Protein AF-A0A3B9Q2K5-F1 (afdb_monomer_lite)

Radius of gyration: 17.8 Å; chains: 1; bounding box: 33×42×50 Å

Sequence (141 aa):
MEIEEYHAECKKYLSEIPIDSESTILDHAVYLELILNGPFVIWDEDGEYKVIQVKARVDTYRNLKIIINPKEHPPPHFHVQAENIDASFAIEDCSLLAGNVSAANLRKIRYWYTSSKPKLIEVWNSTRPTNCVVGEFRDKK

Foldseek 3Di:
DPVVVLLQVLVVPPVPDDPDPPDDPSNVVSVVCCDVQAQWDWDDDPNDTDIDRDWDFLDDDPQWTKTDRQPDADDAWIFTDGPQWTWIAGLQQRHTDDTDDDPVVSVVSNVVSVVCSVSSQVSNQSHHRPNHPNHRDDHPD

Secondary structure (DSSP, 8-state):
--HHHHHHHTTS-TTT---STT--HHHHHHHHHHHHHSSEEEEEETTEEEEEEPPEEEEEETTEEEEE-TTPPSSPEEEEEETTEEEEEETTT--EEEE---HHHHHHHHHHHHHHHHHHHHHHHHH--TT-TT-------

pLDDT: mean 73.88, std 17.69, range [36.0, 96.25]

Structure (mmCIF, N/CA/C/O backbone):
data_AF-A0A3B9Q2K5-F1
#
_entry.id   AF-A0A3B9Q2K5-F1
#
loop_
_atom_site.group_PDB
_atom_site.id
_atom_site.type_symbol
_atom_site.label_atom_id
_atom_site.label_alt_id
_atom_site.label_comp_id
_atom_site.label_asym_id
_atom_site.label_entity_id
_atom_site.label_seq_id
_atom_site.pdbx_PDB_ins_code
_atom_site.Cartn_x
_atom_site.Cartn_y
_atom_site.Cartn_z
_atom_site.occupancy
_atom_site.B_iso_or_equiv
_atom_site.auth_seq_id
_atom_site.auth_comp_id
_atom_site.auth_asym_id
_atom_site.auth_atom_id
_atom_site.pdbx_PDB_model_num
ATOM 1 N N . MET A 1 1 ? 11.522 18.226 -25.794 1.00 49.84 1 MET A N 1
ATOM 2 C CA . MET A 1 1 ? 10.601 17.453 -24.950 1.00 49.84 1 MET A CA 1
ATOM 3 C C . MET A 1 1 ? 11.119 17.590 -23.537 1.00 49.84 1 MET A C 1
ATOM 5 O O . MET A 1 1 ? 12.285 17.278 -23.309 1.00 49.84 1 MET A O 1
ATOM 9 N N . GLU A 1 2 ? 10.327 18.191 -22.660 1.00 38.09 2 GLU A N 1
ATOM 10 C CA . GLU A 1 2 ? 10.675 18.345 -21.242 1.00 38.09 2 GLU A CA 1
ATOM 11 C C . GLU A 1 2 ? 10.726 16.953 -20.582 1.00 38.09 2 GLU A C 1
ATOM 13 O O . GLU A 1 2 ? 9.994 16.047 -20.983 1.00 38.09 2 GLU A O 1
ATOM 18 N N . ILE A 1 3 ? 11.584 16.754 -19.575 1.00 36.50 3 ILE A N 1
ATOM 19 C CA . ILE A 1 3 ? 11.732 15.462 -18.863 1.00 36.50 3 ILE A CA 1
ATOM 20 C C . ILE A 1 3 ? 10.381 14.968 -18.315 1.00 36.50 3 ILE A C 1
ATOM 22 O O . ILE A 1 3 ? 10.112 13.769 -18.267 1.00 36.50 3 ILE A O 1
ATOM 26 N N . GLU A 1 4 ? 9.507 15.903 -17.950 1.00 36.00 4 GLU A N 1
ATOM 27 C CA . GLU A 1 4 ? 8.162 15.633 -17.450 1.00 36.00 4 GLU A CA 1
ATOM 28 C C . GLU A 1 4 ? 7.221 15.076 -18.534 1.00 36.00 4 GLU A C 1
ATOM 30 O O . GLU A 1 4 ? 6.449 14.158 -18.250 1.00 36.00 4 GLU A O 1
ATOM 35 N N . GLU A 1 5 ? 7.327 15.548 -19.782 1.00 37.78 5 GLU A N 1
ATOM 36 C CA . GLU A 1 5 ? 6.580 15.007 -20.932 1.00 37.78 5 GLU A CA 1
ATOM 37 C C . GLU A 1 5 ? 7.076 13.603 -21.297 1.00 37.78 5 GLU A C 1
ATOM 39 O O . GLU A 1 5 ? 6.275 12.684 -21.474 1.00 37.78 5 GLU A O 1
ATOM 44 N N . TYR A 1 6 ? 8.397 13.411 -21.299 1.00 43.31 6 TYR A N 1
ATOM 45 C CA . TYR A 1 6 ? 9.040 12.121 -21.554 1.00 43.31 6 TYR A CA 1
ATOM 46 C C . TYR A 1 6 ? 8.612 11.055 -20.527 1.00 43.31 6 TYR A C 1
ATOM 48 O O . TYR A 1 6 ? 8.193 9.950 -20.872 1.00 43.31 6 TYR A O 1
ATOM 56 N N . HIS A 1 7 ? 8.605 11.412 -19.241 1.00 38.44 7 HIS A N 1
ATOM 57 C C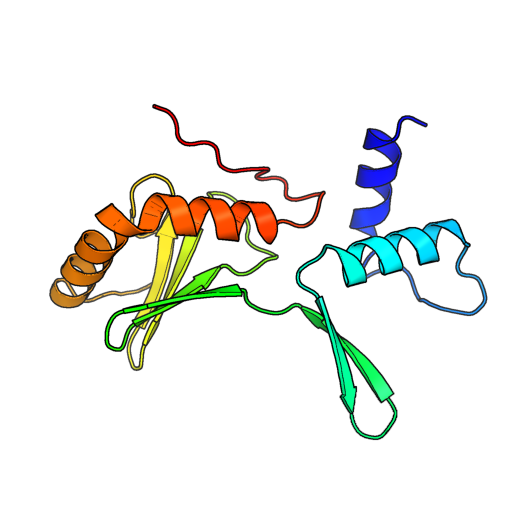A . HIS A 1 7 ? 8.162 10.524 -18.166 1.00 38.44 7 HIS A CA 1
ATOM 58 C C . HIS A 1 7 ? 6.662 10.217 -18.178 1.00 38.44 7 HIS A C 1
ATOM 60 O O . HIS A 1 7 ? 6.266 9.220 -17.567 1.00 38.44 7 HIS A O 1
ATOM 66 N N . ALA A 1 8 ? 5.824 11.056 -18.791 1.00 40.41 8 ALA A N 1
ATOM 67 C CA . ALA A 1 8 ? 4.394 10.800 -18.943 1.00 40.41 8 ALA A CA 1
ATOM 68 C C . ALA A 1 8 ? 4.124 9.829 -20.102 1.00 40.41 8 ALA A C 1
ATOM 70 O O . ALA A 1 8 ? 3.300 8.921 -19.966 1.00 40.41 8 ALA A O 1
ATOM 71 N N . GLU A 1 9 ? 4.869 9.973 -21.197 1.00 40.72 9 GLU A N 1
ATOM 72 C CA . GLU A 1 9 ? 4.753 9.134 -22.386 1.00 40.72 9 GLU A CA 1
ATOM 73 C C . GLU A 1 9 ? 5.149 7.682 -22.081 1.00 40.72 9 GLU A C 1
ATOM 75 O O . GLU A 1 9 ? 4.351 6.773 -22.300 1.00 40.72 9 GLU A O 1
ATOM 80 N N . CYS A 1 10 ? 6.283 7.462 -21.411 1.00 38.66 10 CYS A N 1
ATOM 81 C CA . CYS A 1 10 ? 6.834 6.133 -21.122 1.00 38.66 10 CYS A CA 1
ATOM 82 C C . CYS A 1 10 ? 5.967 5.209 -20.239 1.00 38.66 10 CYS A C 1
ATOM 84 O O . CYS A 1 10 ? 6.179 3.998 -20.244 1.00 38.66 10 CYS A O 1
ATOM 86 N N . LYS A 1 11 ? 4.977 5.712 -19.479 1.00 42.44 11 LYS A N 1
ATOM 87 C CA . LYS A 1 11 ? 4.139 4.834 -18.626 1.00 42.44 11 LYS A CA 1
ATOM 88 C C . LYS A 1 11 ? 2.822 4.367 -19.208 1.00 42.44 11 LYS A C 1
ATOM 90 O O . LYS A 1 11 ? 2.192 3.491 -18.613 1.00 42.44 11 LYS A O 1
ATOM 95 N N . LYS A 1 12 ? 2.409 4.869 -20.367 1.00 41.16 12 LYS A N 1
ATOM 96 C CA . LYS A 1 12 ? 1.283 4.255 -21.085 1.00 41.16 12 LYS A CA 1
ATOM 97 C C . LYS A 1 12 ? 1.612 2.815 -21.534 1.00 41.16 12 LYS A C 1
ATOM 99 O O . LYS A 1 12 ? 0.718 2.031 -21.814 1.00 41.16 12 LYS A O 1
ATOM 104 N N . TYR A 1 13 ? 2.893 2.460 -21.524 1.00 45.09 13 TYR A N 1
ATOM 105 C CA . TYR A 1 13 ? 3.473 1.461 -22.402 1.00 45.09 13 TYR A CA 1
ATOM 106 C C . TYR A 1 13 ? 3.850 0.108 -21.778 1.00 45.09 13 TYR A C 1
ATOM 108 O O . TYR A 1 13 ? 4.123 -0.831 -22.511 1.00 45.09 13 TYR A O 1
ATOM 116 N N . LEU A 1 14 ? 3.848 -0.074 -20.454 1.00 45.91 14 LEU A N 1
ATOM 117 C CA . LEU A 1 14 ? 4.351 -1.329 -19.852 1.00 45.91 14 LEU A CA 1
ATOM 118 C C . LEU A 1 14 ? 3.530 -2.590 -20.174 1.00 45.91 14 LEU A C 1
ATOM 120 O O . LEU A 1 14 ? 4.050 -3.691 -20.031 1.00 45.91 14 LEU A O 1
ATOM 124 N N . SER A 1 15 ? 2.267 -2.454 -20.586 1.00 43.38 15 SER A N 1
ATOM 125 C CA . SER A 1 15 ? 1.461 -3.576 -21.094 1.00 43.38 15 SER A CA 1
ATOM 126 C C . SER A 1 15 ? 1.433 -3.671 -22.623 1.00 43.38 15 SER A C 1
ATOM 128 O O . SER A 1 15 ? 0.773 -4.565 -23.142 1.00 43.38 15 SER A O 1
ATOM 130 N N . GLU A 1 16 ? 2.091 -2.748 -23.334 1.00 43.06 16 GLU A N 1
ATOM 131 C CA . GLU A 1 16 ? 1.945 -2.557 -24.786 1.00 43.06 16 GLU A CA 1
ATOM 132 C C . GLU A 1 16 ? 3.268 -2.382 -25.551 1.00 43.06 16 GLU A C 1
ATOM 134 O O . GLU A 1 16 ? 3.237 -2.456 -26.773 1.00 43.06 16 GLU A O 1
ATOM 139 N N . ILE A 1 17 ? 4.418 -2.186 -24.892 1.00 47.78 17 ILE A N 1
ATOM 140 C CA . ILE A 1 17 ? 5.736 -2.258 -25.539 1.00 47.78 17 ILE A CA 1
ATOM 141 C C . ILE A 1 17 ? 6.193 -3.715 -25.496 1.00 47.78 17 ILE A C 1
ATOM 143 O O . ILE A 1 17 ? 6.497 -4.229 -24.412 1.00 47.78 17 ILE A O 1
ATOM 147 N N . PRO A 1 18 ? 6.256 -4.402 -26.648 1.00 47.34 18 PRO A N 1
ATOM 148 C CA . PRO A 1 18 ? 6.996 -5.641 -26.743 1.00 47.34 18 PRO A CA 1
ATOM 149 C C . PRO A 1 18 ? 8.474 -5.279 -26.587 1.00 47.34 18 PRO A C 1
ATOM 151 O O . PRO A 1 18 ? 8.996 -4.483 -27.361 1.00 47.34 18 PRO A O 1
ATOM 154 N N . ILE A 1 19 ? 9.157 -5.848 -25.591 1.00 54.34 19 ILE A N 1
ATOM 155 C CA . ILE A 1 19 ? 10.621 -5.870 -25.629 1.00 54.34 19 ILE A CA 1
ATOM 156 C C . ILE A 1 19 ? 10.986 -6.903 -26.687 1.00 54.34 19 ILE A C 1
ATOM 158 O O . ILE A 1 19 ? 11.027 -8.105 -26.425 1.00 54.34 19 ILE A O 1
ATOM 162 N N . ASP A 1 20 ? 11.194 -6.423 -27.898 1.00 62.38 20 ASP A N 1
ATOM 163 C CA . ASP A 1 20 ? 11.754 -7.192 -28.994 1.00 62.38 20 ASP A CA 1
ATOM 164 C C . ASP A 1 20 ? 12.998 -6.492 -29.554 1.00 62.38 20 ASP A C 1
ATOM 166 O O . ASP A 1 20 ? 13.450 -5.458 -29.048 1.00 62.38 20 ASP A O 1
ATOM 170 N N . SER A 1 21 ? 13.582 -7.083 -30.593 1.00 61.28 21 SER A N 1
ATOM 171 C CA . SER A 1 21 ? 14.792 -6.576 -31.238 1.00 61.28 21 SER A CA 1
ATOM 172 C C . SER A 1 21 ? 14.662 -5.166 -31.829 1.00 61.28 21 SER A C 1
ATOM 174 O O . SER A 1 21 ? 15.684 -4.604 -32.216 1.00 61.28 21 SER A O 1
ATOM 176 N N . GLU A 1 22 ? 13.455 -4.599 -31.925 1.00 69.19 22 GLU A N 1
ATOM 177 C CA . GLU A 1 22 ? 13.205 -3.255 -32.458 1.00 69.19 22 GLU A CA 1
ATOM 178 C C . GLU A 1 22 ? 13.067 -2.178 -31.366 1.00 69.19 22 GLU A C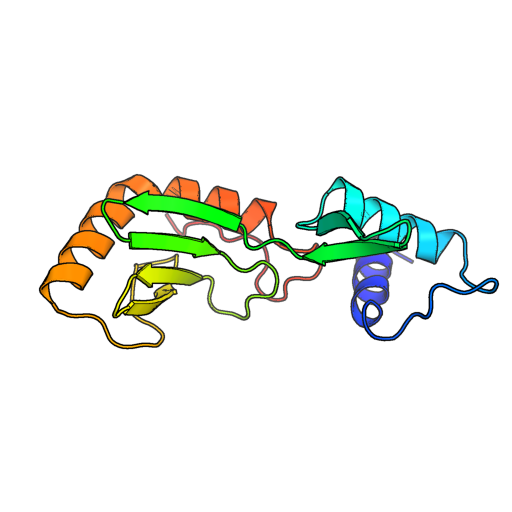 1
ATOM 180 O O . GLU A 1 22 ? 12.957 -0.991 -31.678 1.00 69.19 22 GLU A O 1
ATOM 185 N N . SER A 1 23 ? 13.138 -2.560 -30.086 1.00 70.69 23 SER A N 1
ATOM 186 C CA . SER A 1 23 ? 13.039 -1.624 -28.958 1.00 70.69 23 SER A CA 1
ATOM 187 C C . SER A 1 23 ? 14.184 -0.603 -28.968 1.00 70.69 23 SER A C 1
ATOM 189 O O . SER A 1 23 ? 15.361 -0.955 -29.095 1.00 70.69 23 SER A O 1
ATOM 191 N N . THR A 1 24 ? 13.874 0.680 -28.779 1.00 77.88 24 THR A N 1
ATOM 192 C CA . THR A 1 24 ? 14.879 1.751 -28.815 1.00 77.88 24 THR A CA 1
A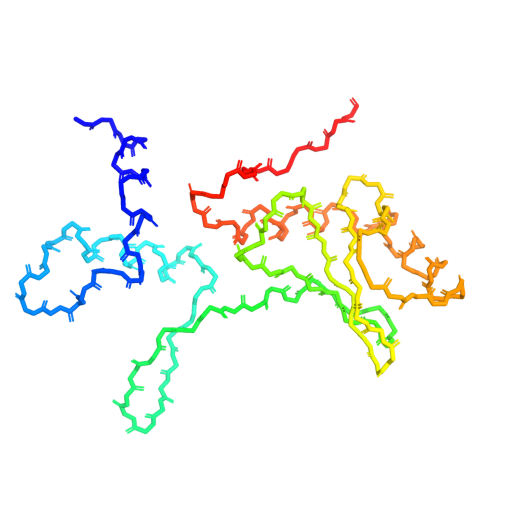TOM 193 C C . THR A 1 24 ? 15.699 1.806 -27.524 1.00 77.88 24 THR A C 1
ATOM 195 O O . THR A 1 24 ? 15.296 1.297 -26.478 1.00 77.88 24 THR A O 1
ATOM 198 N N . ILE A 1 25 ? 16.859 2.474 -27.545 1.00 76.56 25 ILE A N 1
ATOM 199 C CA . ILE A 1 25 ? 17.668 2.690 -26.327 1.00 76.56 25 ILE A CA 1
ATOM 200 C C . ILE A 1 25 ? 16.891 3.432 -25.230 1.00 76.56 25 ILE A C 1
ATOM 202 O O . ILE A 1 25 ? 17.144 3.256 -24.040 1.00 76.56 25 ILE A O 1
ATOM 206 N N . LEU A 1 26 ? 15.935 4.254 -25.651 1.00 69.38 26 LEU A N 1
ATOM 207 C CA . LEU A 1 26 ? 15.104 5.059 -24.782 1.00 69.38 26 LEU A CA 1
ATOM 208 C C . LEU A 1 26 ? 14.106 4.173 -24.026 1.00 69.38 26 LEU A C 1
ATOM 210 O O . LEU A 1 26 ? 13.994 4.285 -22.807 1.00 69.38 26 LEU A O 1
ATOM 214 N N . ASP A 1 27 ? 13.508 3.202 -24.720 1.00 65.62 27 ASP A N 1
ATOM 215 C CA . ASP A 1 27 ? 12.641 2.186 -24.113 1.00 65.62 27 ASP A CA 1
ATOM 216 C C . ASP A 1 27 ? 13.407 1.388 -23.051 1.00 65.62 27 ASP A C 1
ATOM 218 O O . ASP A 1 27 ? 12.966 1.266 -21.909 1.00 65.62 27 ASP A O 1
ATOM 222 N N . HIS A 1 28 ? 14.621 0.936 -23.375 1.00 73.56 28 HIS A N 1
ATOM 223 C CA . HIS A 1 28 ? 15.473 0.205 -22.433 1.00 73.56 28 HIS A CA 1
ATOM 224 C C . HIS A 1 28 ? 15.843 1.029 -21.189 1.00 73.56 28 HIS A C 1
ATOM 226 O O . HIS A 1 28 ? 15.873 0.487 -20.082 1.00 73.56 28 HIS A O 1
ATOM 232 N N . ALA A 1 29 ? 16.098 2.333 -21.336 1.00 74.94 29 ALA A N 1
ATOM 233 C CA . ALA A 1 29 ? 16.409 3.214 -20.210 1.00 74.94 29 ALA A CA 1
ATOM 234 C C . ALA A 1 29 ? 15.223 3.355 -19.240 1.00 74.94 29 ALA A C 1
ATOM 236 O O . ALA A 1 29 ? 15.421 3.363 -18.026 1.00 74.94 29 ALA A O 1
ATOM 237 N N . VAL A 1 30 ? 13.991 3.395 -19.756 1.00 66.19 30 VAL A N 1
ATOM 238 C CA . VAL A 1 30 ? 12.767 3.404 -18.937 1.00 66.19 30 VAL A CA 1
ATOM 239 C C . VAL A 1 30 ? 12.647 2.116 -18.129 1.00 66.19 30 VAL A C 1
ATOM 241 O O . VAL A 1 30 ? 12.376 2.168 -16.930 1.00 66.19 30 VAL A O 1
ATOM 244 N N . TYR A 1 31 ? 12.861 0.958 -18.760 1.00 68.06 31 TYR A N 1
ATOM 245 C CA . TYR A 1 31 ? 12.817 -0.325 -18.055 1.00 68.06 31 TYR A CA 1
ATOM 246 C C . TYR A 1 31 ? 13.887 -0.415 -16.972 1.00 68.06 31 TYR A C 1
ATOM 248 O O . TYR A 1 31 ? 13.592 -0.857 -15.862 1.00 68.06 31 TYR A O 1
ATOM 256 N N . LEU A 1 32 ? 15.106 0.036 -17.269 1.00 73.81 32 LEU A N 1
ATOM 257 C CA . LEU A 1 32 ? 16.193 0.056 -16.299 1.00 73.81 32 LEU A CA 1
ATOM 258 C C . LEU A 1 32 ? 15.848 0.938 -15.094 1.00 73.81 32 LEU A C 1
ATOM 260 O O . LEU A 1 32 ? 15.996 0.497 -13.959 1.00 73.81 32 LEU A O 1
ATOM 264 N N . GLU A 1 33 ? 15.326 2.140 -15.330 1.00 68.44 33 GLU A N 1
ATOM 265 C CA . GLU A 1 33 ? 14.892 3.055 -14.271 1.00 68.44 33 GLU A CA 1
ATOM 266 C C . GLU A 1 33 ? 13.806 2.422 -13.383 1.00 68.44 33 GLU A C 1
ATOM 268 O O . GLU A 1 33 ? 13.857 2.509 -12.157 1.00 68.44 33 GLU A O 1
ATOM 273 N N . LEU A 1 34 ? 12.849 1.710 -13.981 1.00 62.81 34 LEU A N 1
ATOM 274 C CA . LEU A 1 34 ? 11.795 1.008 -13.247 1.00 62.81 34 LEU A CA 1
ATOM 275 C C . LEU A 1 34 ? 12.312 -0.200 -12.463 1.00 62.81 34 LEU A C 1
ATOM 277 O O . LEU A 1 34 ? 11.820 -0.458 -11.370 1.00 62.81 34 LEU A O 1
ATOM 281 N N . ILE A 1 35 ? 13.280 -0.943 -12.994 1.00 69.50 35 ILE A N 1
ATOM 282 C CA . ILE A 1 35 ? 13.897 -2.072 -12.287 1.00 69.50 35 ILE A CA 1
ATOM 283 C C . ILE A 1 35 ? 14.742 -1.570 -11.112 1.00 69.50 35 ILE A C 1
ATOM 285 O O . ILE A 1 35 ? 14.726 -2.180 -10.047 1.00 69.50 35 ILE A O 1
ATOM 289 N N . LEU A 1 36 ? 15.477 -0.470 -11.295 1.00 64.19 36 LEU A N 1
ATOM 290 C CA . LEU A 1 36 ? 16.375 0.066 -10.273 1.00 64.19 36 LEU A CA 1
ATOM 291 C C . LEU A 1 36 ? 15.629 0.802 -9.158 1.00 64.19 36 LEU A C 1
ATOM 293 O O . LEU A 1 36 ? 15.991 0.657 -7.993 1.00 64.19 36 LEU A O 1
ATOM 297 N N . ASN A 1 37 ? 14.605 1.583 -9.509 1.00 60.06 37 ASN A N 1
ATOM 298 C CA . ASN A 1 37 ? 13.947 2.504 -8.578 1.00 60.06 37 ASN A CA 1
ATOM 299 C C . ASN A 1 37 ? 12.462 2.190 -8.344 1.00 60.06 37 ASN A C 1
ATOM 301 O O . ASN A 1 37 ? 11.822 2.814 -7.499 1.00 60.06 37 ASN A O 1
ATOM 305 N N . GLY A 1 38 ? 11.886 1.245 -9.085 1.00 58.75 38 GLY A N 1
ATOM 306 C CA . GLY A 1 38 ? 10.491 0.847 -8.951 1.00 58.75 38 GLY A CA 1
ATOM 307 C C . GLY A 1 38 ? 10.277 -0.375 -8.048 1.00 58.75 38 GLY A C 1
ATOM 308 O O . GLY A 1 38 ? 11.212 -1.026 -7.591 1.00 58.75 38 GLY A O 1
ATOM 309 N N . PRO A 1 39 ? 9.011 -0.736 -7.795 1.00 59.12 39 PRO A N 1
ATOM 310 C CA . P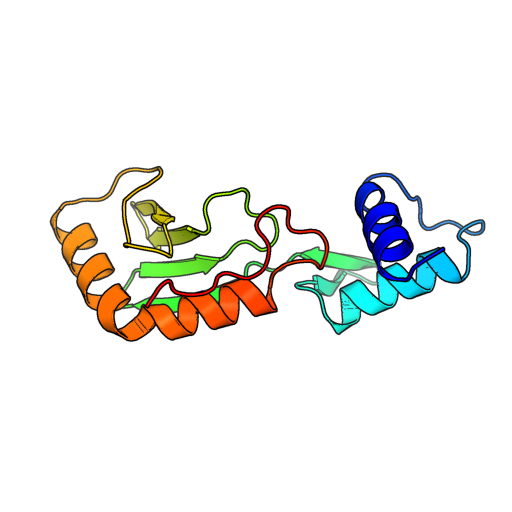RO A 1 39 ? 8.613 -1.860 -6.947 1.00 59.12 39 PRO A CA 1
ATOM 311 C C . PRO A 1 39 ? 8.713 -3.201 -7.696 1.00 59.12 39 PRO A C 1
ATOM 313 O O . PRO A 1 39 ? 7.785 -4.011 -7.646 1.00 59.12 39 PRO A O 1
ATOM 316 N N . PHE A 1 40 ? 9.782 -3.413 -8.456 1.00 66.62 40 PHE A N 1
ATOM 317 C CA . PHE A 1 40 ? 9.944 -4.574 -9.322 1.00 66.62 40 PHE A CA 1
ATOM 318 C C . PHE A 1 40 ? 11.155 -5.395 -8.895 1.00 66.62 40 PHE A C 1
ATOM 320 O O . PHE A 1 40 ? 12.167 -4.856 -8.461 1.00 66.62 40 PHE A O 1
ATOM 327 N N . VAL A 1 41 ? 11.048 -6.714 -9.017 1.00 63.03 41 VAL A N 1
ATOM 328 C CA . VAL A 1 41 ? 12.172 -7.638 -8.846 1.00 63.03 41 VAL A CA 1
ATOM 329 C C . VAL A 1 41 ? 12.294 -8.505 -10.084 1.00 63.03 41 VAL A C 1
ATOM 331 O O . VAL A 1 41 ? 11.286 -8.897 -10.673 1.00 63.03 41 VAL A O 1
ATOM 334 N N . ILE A 1 42 ? 13.531 -8.806 -10.470 1.00 69.38 42 ILE A N 1
ATOM 335 C CA . ILE A 1 42 ? 13.817 -9.827 -11.474 1.00 69.38 42 ILE A CA 1
ATOM 336 C C . ILE A 1 42 ? 13.878 -11.165 -10.743 1.00 69.38 42 ILE A C 1
ATOM 338 O O . ILE A 1 42 ? 14.610 -11.307 -9.761 1.00 69.38 42 ILE A O 1
ATOM 342 N N . TRP A 1 43 ? 13.092 -12.128 -11.202 1.00 66.06 43 TRP A N 1
ATOM 343 C CA . TRP A 1 43 ? 13.044 -13.473 -10.654 1.00 66.06 43 TRP A CA 1
ATOM 344 C C . TRP A 1 43 ? 13.445 -14.485 -11.724 1.00 66.06 43 TRP A C 1
ATOM 346 O O . TRP A 1 43 ? 13.038 -14.345 -12.873 1.00 66.06 43 TRP A O 1
ATOM 356 N N . ASP A 1 44 ? 14.266 -15.459 -11.346 1.00 76.12 44 ASP A N 1
ATOM 357 C CA . ASP A 1 44 ? 14.717 -16.546 -12.216 1.00 76.12 44 ASP A CA 1
ATOM 358 C C . ASP A 1 44 ? 13.813 -17.759 -11.985 1.00 76.12 44 ASP A C 1
ATOM 360 O O . ASP A 1 44 ? 13.766 -18.296 -10.874 1.00 76.12 44 ASP A O 1
ATOM 364 N N . GLU A 1 45 ? 13.068 -18.148 -13.017 1.00 63.69 45 GLU A N 1
ATOM 365 C CA . GLU A 1 45 ? 12.282 -19.376 -13.042 1.00 63.69 45 GLU A CA 1
ATOM 366 C C . GLU A 1 45 ? 12.847 -20.288 -14.134 1.00 63.69 45 GLU A C 1
ATOM 368 O O . GLU A 1 45 ? 12.553 -20.115 -15.314 1.00 63.69 45 GLU A O 1
ATOM 373 N N . ASP A 1 46 ? 13.694 -21.239 -13.732 1.00 79.25 46 ASP A N 1
ATOM 374 C CA . ASP A 1 46 ? 14.312 -22.245 -14.607 1.00 79.25 46 ASP A CA 1
ATOM 375 C C . ASP A 1 46 ? 15.071 -21.663 -15.821 1.00 79.25 46 ASP A C 1
ATOM 377 O O . ASP A 1 46 ? 15.066 -22.231 -16.915 1.00 79.25 46 ASP A O 1
ATOM 381 N N . GLY A 1 47 ? 15.769 -20.538 -15.631 1.00 77.38 47 GLY A N 1
ATOM 382 C CA . GLY A 1 47 ? 16.533 -19.860 -16.680 1.00 77.38 47 GLY A CA 1
ATOM 383 C C . GLY A 1 47 ? 15.721 -18.844 -17.485 1.00 77.38 47 GLY A C 1
ATOM 384 O O . GLY A 1 47 ? 16.284 -18.171 -18.351 1.00 77.38 47 GLY A O 1
ATOM 385 N N . GLU A 1 48 ? 14.427 -18.685 -17.191 1.00 61.31 48 GLU A N 1
ATOM 386 C CA . GLU A 1 48 ? 13.615 -17.578 -17.686 1.00 61.31 48 GLU A CA 1
ATOM 387 C C . GLU A 1 48 ? 13.521 -16.461 -16.640 1.00 61.31 48 GLU A C 1
ATOM 389 O O . GLU A 1 48 ? 12.944 -16.621 -15.561 1.00 61.31 48 GLU A O 1
ATOM 394 N N . TYR A 1 49 ? 14.054 -15.286 -16.978 1.00 63.72 49 TYR A N 1
ATOM 395 C CA . TYR A 1 49 ? 13.957 -14.104 -16.125 1.00 63.72 49 TYR A CA 1
ATOM 396 C C . TYR A 1 49 ? 12.602 -13.412 -16.290 1.00 63.72 49 TYR A C 1
ATOM 398 O O . TYR A 1 49 ? 12.232 -12.980 -17.382 1.00 63.72 49 TYR A O 1
ATOM 406 N N . LYS A 1 50 ? 11.881 -13.245 -15.180 1.00 58.62 50 LYS A N 1
ATOM 407 C CA . LYS A 1 50 ? 10.579 -12.571 -15.114 1.00 58.62 50 LYS A CA 1
ATOM 408 C C . LYS A 1 50 ? 10.670 -11.317 -14.258 1.00 58.62 50 LYS A C 1
ATOM 410 O O . LYS A 1 50 ? 11.238 -11.336 -13.171 1.00 58.62 50 LYS A O 1
ATOM 415 N N . VAL A 1 51 ? 10.064 -10.227 -14.721 1.00 61.44 51 VAL A N 1
ATOM 416 C CA . VAL A 1 51 ? 9.914 -9.001 -13.926 1.00 61.44 51 VAL A CA 1
ATOM 417 C C . VAL A 1 51 ? 8.603 -9.080 -13.149 1.00 61.44 51 VAL A C 1
ATOM 419 O O . VAL A 1 51 ? 7.525 -9.137 -13.739 1.00 61.44 51 VAL A O 1
ATOM 422 N N . ILE A 1 52 ? 8.68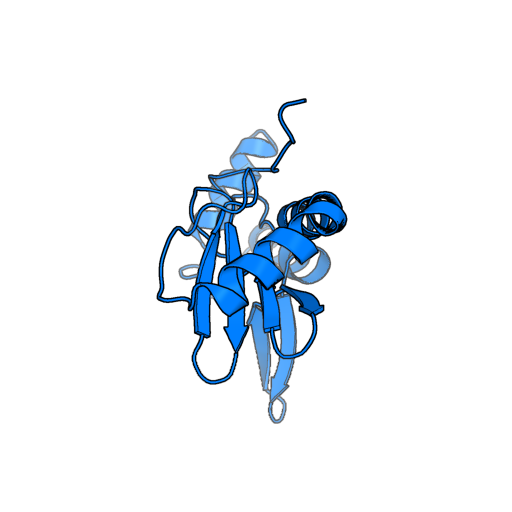2 -9.082 -11.820 1.00 58.31 52 ILE A N 1
ATOM 423 C CA . ILE A 1 52 ? 7.523 -9.203 -10.931 1.00 58.31 52 ILE A CA 1
ATOM 424 C C . ILE A 1 52 ? 7.344 -7.901 -10.157 1.00 58.31 52 ILE A C 1
ATOM 426 O O . ILE A 1 52 ? 8.279 -7.408 -9.532 1.00 58.31 52 ILE A O 1
ATOM 430 N N . GLN A 1 53 ? 6.125 -7.360 -10.148 1.00 61.25 53 GLN A N 1
ATOM 431 C CA . GLN A 1 53 ? 5.766 -6.243 -9.276 1.00 61.25 53 GLN A CA 1
ATOM 432 C C . GLN A 1 53 ? 5.529 -6.746 -7.844 1.00 61.25 53 GLN A C 1
ATOM 434 O O . GLN A 1 53 ? 4.661 -7.588 -7.608 1.00 61.25 53 GLN A O 1
ATOM 439 N N . VAL A 1 54 ? 6.269 -6.220 -6.870 1.00 61.66 54 VAL A N 1
ATOM 440 C CA . VAL A 1 54 ? 6.224 -6.680 -5.477 1.00 61.66 54 VAL A CA 1
ATOM 441 C C . VAL A 1 54 ? 5.279 -5.814 -4.649 1.00 61.66 54 VAL A C 1
ATOM 443 O O . VAL A 1 54 ? 5.359 -4.587 -4.646 1.00 61.66 54 VAL A O 1
ATOM 446 N N . LYS A 1 55 ? 4.385 -6.460 -3.892 1.00 68.06 55 LYS A N 1
ATOM 447 C CA . LYS A 1 55 ? 3.591 -5.791 -2.853 1.00 68.06 55 LYS A CA 1
ATOM 448 C C . LYS A 1 55 ? 4.513 -5.327 -1.728 1.00 68.06 55 LYS A C 1
ATOM 450 O O . LYS A 1 55 ? 5.193 -6.150 -1.113 1.00 68.06 55 LYS A O 1
ATOM 455 N N . ALA A 1 56 ? 4.497 -4.039 -1.404 1.00 71.31 56 ALA A N 1
ATOM 456 C CA . ALA A 1 56 ? 5.308 -3.523 -0.314 1.00 71.31 56 ALA A CA 1
ATOM 457 C C . ALA A 1 56 ? 4.652 -3.870 1.026 1.00 71.31 56 ALA A C 1
ATOM 459 O O . ALA A 1 56 ? 3.613 -3.318 1.400 1.00 71.31 56 ALA A O 1
ATOM 460 N N . ARG A 1 57 ? 5.248 -4.810 1.766 1.00 79.12 57 ARG A N 1
ATOM 461 C CA . ARG A 1 57 ? 4.840 -5.081 3.148 1.00 79.12 57 ARG A CA 1
ATOM 462 C C . ARG A 1 57 ? 5.313 -3.927 4.026 1.00 79.12 57 ARG A C 1
ATOM 464 O O . ARG A 1 57 ? 6.508 -3.760 4.236 1.00 79.12 57 ARG A O 1
ATOM 471 N N . VAL A 1 58 ? 4.368 -3.178 4.581 1.00 79.31 58 VAL A N 1
ATOM 472 C CA . VAL A 1 58 ? 4.658 -2.060 5.485 1.00 79.31 58 VAL A CA 1
ATOM 473 C C . VAL A 1 58 ? 5.018 -2.589 6.868 1.00 79.31 58 VAL A C 1
ATOM 475 O O . VAL A 1 58 ? 5.997 -2.152 7.473 1.00 79.31 58 VAL A O 1
ATOM 478 N N . ASP A 1 59 ? 4.216 -3.514 7.401 1.00 82.38 59 ASP A N 1
ATOM 479 C CA . ASP A 1 59 ? 4.393 -4.014 8.763 1.00 82.38 59 ASP A CA 1
ATOM 480 C C . ASP A 1 59 ? 3.615 -5.311 9.038 1.00 82.38 59 ASP A C 1
ATOM 482 O O . ASP A 1 59 ? 2.799 -5.780 8.235 1.00 82.38 59 ASP A O 1
ATOM 486 N N . THR A 1 60 ? 3.857 -5.871 10.220 1.00 82.94 60 THR A N 1
ATOM 487 C CA . THR A 1 60 ? 3.029 -6.898 10.849 1.00 82.94 60 THR A CA 1
ATOM 488 C C . THR A 1 60 ? 2.643 -6.431 12.236 1.00 82.94 60 THR A C 1
ATOM 490 O O . THR A 1 60 ? 3.498 -6.318 13.109 1.00 82.94 60 THR A O 1
ATOM 493 N N . TYR A 1 61 ? 1.352 -6.230 12.478 1.00 83.75 61 TYR A N 1
ATOM 494 C CA . TYR A 1 61 ? 0.872 -5.921 13.819 1.00 83.75 61 TYR A CA 1
ATOM 495 C C . TYR A 1 61 ? -0.018 -7.051 14.318 1.00 83.75 61 TYR A C 1
ATOM 497 O O . TYR A 1 61 ? -1.163 -7.211 13.889 1.00 83.75 61 TYR A O 1
ATOM 505 N N . ARG A 1 62 ? 0.521 -7.861 15.237 1.00 84.06 62 ARG A N 1
ATOM 506 C CA . ARG A 1 62 ? -0.090 -9.127 15.671 1.00 84.06 62 ARG A CA 1
ATOM 507 C C . ARG A 1 62 ? -0.298 -10.051 14.460 1.00 84.06 62 ARG A C 1
ATOM 509 O O . ARG A 1 62 ? 0.663 -10.390 13.786 1.00 84.06 62 ARG A O 1
ATOM 516 N N . ASN A 1 63 ? -1.536 -10.442 14.173 1.00 85.94 63 ASN A N 1
ATOM 517 C CA . ASN A 1 63 ? -1.910 -11.271 13.029 1.00 85.94 63 ASN A CA 1
ATOM 518 C C . ASN A 1 63 ? -2.374 -10.455 11.805 1.00 85.94 63 ASN A C 1
ATOM 520 O O . ASN A 1 63 ? -2.897 -11.038 10.859 1.00 85.94 63 ASN A O 1
ATOM 524 N N . LEU A 1 64 ? -2.216 -9.127 11.827 1.00 87.00 64 LEU A N 1
ATOM 525 C CA . LEU A 1 64 ? -2.582 -8.237 10.727 1.00 87.00 64 LEU A CA 1
ATOM 526 C C . LEU A 1 64 ? -1.353 -7.960 9.858 1.00 87.00 64 LEU A C 1
ATOM 528 O O . LEU A 1 64 ? -0.349 -7.431 10.343 1.00 87.00 64 LEU A O 1
ATOM 532 N N . LYS A 1 65 ? -1.434 -8.306 8.574 1.00 90.00 65 LYS A N 1
ATOM 533 C CA . LYS A 1 65 ? -0.442 -7.930 7.563 1.00 90.00 65 LYS A CA 1
ATOM 534 C C . LYS A 1 65 ? -0.848 -6.593 6.967 1.00 90.00 65 LYS A C 1
ATOM 536 O O . LYS A 1 65 ? -1.972 -6.474 6.486 1.00 90.00 65 LYS A O 1
ATOM 541 N N . ILE A 1 66 ? 0.060 -5.622 6.990 1.00 89.44 66 ILE A N 1
ATOM 542 C CA . ILE A 1 66 ? -0.175 -4.301 6.409 1.00 89.44 66 ILE A CA 1
ATOM 543 C C . ILE A 1 66 ? 0.615 -4.175 5.115 1.00 89.44 66 ILE A C 1
ATOM 545 O O . ILE A 1 66 ? 1.829 -4.398 5.099 1.00 89.44 66 ILE A O 1
ATOM 549 N N . ILE A 1 67 ? -0.080 -3.848 4.032 1.00 88.38 67 ILE A N 1
ATOM 550 C CA . ILE A 1 67 ? 0.462 -3.898 2.676 1.00 88.38 67 ILE A CA 1
ATOM 551 C C . ILE A 1 67 ? 0.067 -2.629 1.927 1.00 88.38 67 ILE A C 1
ATOM 553 O O . ILE A 1 67 ? -1.061 -2.161 2.048 1.00 88.38 67 ILE A O 1
ATOM 557 N N . ILE A 1 68 ? 0.980 -2.097 1.125 1.00 84.25 68 ILE A N 1
ATOM 558 C CA . ILE A 1 68 ? 0.679 -1.105 0.095 1.00 84.25 68 ILE A CA 1
ATOM 559 C C . ILE A 1 68 ? 0.931 -1.774 -1.255 1.00 84.25 68 ILE A C 1
ATOM 561 O O . ILE A 1 68 ? 2.028 -2.290 -1.500 1.00 84.25 68 ILE A O 1
ATOM 565 N N . ASN A 1 69 ? -0.074 -1.797 -2.133 1.00 77.94 69 ASN A N 1
ATOM 566 C CA . ASN A 1 69 ? 0.143 -2.249 -3.498 1.00 77.94 69 ASN A CA 1
ATOM 567 C C . ASN A 1 69 ? 0.704 -1.077 -4.320 1.00 77.94 69 ASN A C 1
ATOM 569 O O . ASN A 1 69 ? 0.259 0.064 -4.182 1.00 77.94 69 ASN A O 1
ATOM 573 N N . PRO A 1 70 ? 1.681 -1.305 -5.203 1.00 63.34 70 PRO A N 1
ATOM 574 C CA . PRO A 1 70 ? 2.280 -0.209 -5.963 1.00 63.34 70 PRO A CA 1
ATOM 575 C C . PRO A 1 70 ? 1.394 0.350 -7.087 1.00 63.34 70 PRO A C 1
ATOM 577 O O . PRO A 1 70 ? 1.509 1.516 -7.451 1.00 63.34 70 PRO A O 1
ATOM 580 N N . LYS A 1 71 ? 0.464 -0.459 -7.614 1.00 64.00 71 LYS A N 1
ATOM 581 C CA . LYS A 1 71 ? -0.478 -0.088 -8.690 1.00 64.00 71 LYS A CA 1
ATOM 582 C C . LYS A 1 71 ? -1.809 0.477 -8.162 1.00 64.00 71 LYS A C 1
ATOM 584 O O . LYS A 1 71 ? -2.846 0.339 -8.799 1.00 64.00 71 LYS A O 1
ATOM 589 N N . GLU A 1 72 ? -1.793 1.052 -6.963 1.00 64.69 72 GLU A N 1
ATOM 590 C CA . GLU A 1 72 ? -3.009 1.472 -6.262 1.00 64.69 72 GLU A CA 1
ATOM 591 C C . GLU A 1 72 ? -3.602 2.777 -6.827 1.00 64.69 72 GLU A C 1
ATOM 593 O O . GLU A 1 72 ? -2.874 3.723 -7.140 1.00 64.69 72 GLU A O 1
ATOM 598 N N . HIS A 1 73 ? -4.933 2.834 -6.920 1.00 66.94 73 HIS A N 1
ATOM 599 C CA . HIS A 1 73 ? -5.701 3.988 -7.403 1.00 66.94 73 HIS A CA 1
ATOM 600 C C . HIS A 1 73 ? -6.036 4.981 -6.270 1.00 66.94 73 HIS A C 1
ATOM 602 O O . HIS A 1 73 ? -6.016 4.588 -5.101 1.00 66.94 73 HIS A O 1
ATOM 608 N N . PRO A 1 74 ? -6.364 6.253 -6.584 1.00 66.81 74 PRO A N 1
ATOM 609 C CA . PRO A 1 74 ? -6.784 7.216 -5.567 1.00 66.81 74 PRO A CA 1
ATOM 610 C C . PRO A 1 74 ? -8.075 6.778 -4.849 1.00 66.81 74 PRO A C 1
ATOM 612 O O . PRO A 1 74 ? -8.947 6.187 -5.492 1.00 66.81 74 PRO A O 1
ATOM 615 N N . PRO A 1 75 ? -8.245 7.109 -3.552 1.00 83.62 75 PRO A N 1
ATOM 616 C CA . PRO A 1 75 ? -7.334 7.883 -2.691 1.00 83.62 75 PRO A CA 1
ATOM 617 C C . PRO A 1 75 ? -6.140 7.055 -2.164 1.00 83.62 75 PRO A C 1
ATOM 619 O O . PRO A 1 75 ? -6.196 5.830 -2.213 1.00 83.62 75 PRO A O 1
ATOM 622 N N . PRO A 1 76 ? -5.072 7.682 -1.625 1.00 88.44 76 PRO A N 1
ATOM 623 C CA . PRO A 1 76 ? -3.980 6.979 -0.948 1.00 88.44 76 PRO A CA 1
ATOM 624 C C . PRO A 1 76 ? -4.483 6.039 0.144 1.00 88.44 76 PRO A C 1
ATOM 626 O O . PRO A 1 76 ? -5.161 6.476 1.078 1.00 88.44 76 PRO A O 1
ATOM 629 N N . HIS A 1 77 ? -4.157 4.754 0.041 1.00 91.88 77 HIS A N 1
ATOM 630 C CA . HIS A 1 77 ? -4.670 3.742 0.956 1.00 91.88 77 HIS A CA 1
ATOM 631 C C . HIS A 1 77 ? -3.688 2.602 1.209 1.00 91.88 77 HIS A C 1
ATOM 633 O O . HIS A 1 77 ? -2.727 2.397 0.474 1.00 91.88 77 HIS A O 1
ATOM 639 N N . PHE A 1 78 ? -3.940 1.857 2.280 1.00 92.62 78 PHE A N 1
ATOM 640 C CA . PHE A 1 78 ? -3.227 0.634 2.623 1.00 92.62 78 PHE A CA 1
ATOM 641 C C . PHE A 1 78 ? -4.213 -0.508 2.843 1.00 92.62 78 PHE A C 1
ATOM 643 O O . PHE A 1 78 ? -5.371 -0.297 3.201 1.00 92.62 78 PHE A O 1
ATOM 650 N N . HIS A 1 79 ? -3.733 -1.729 2.654 1.00 93.62 79 HIS A N 1
ATOM 651 C CA . HIS A 1 79 ? -4.488 -2.958 2.844 1.00 93.62 79 HIS A CA 1
ATOM 652 C C . HIS A 1 79 ? -4.123 -3.621 4.161 1.00 93.62 79 HIS A C 1
ATOM 654 O O . HIS A 1 79 ? -2.963 -3.630 4.582 1.00 93.62 79 HIS A O 1
ATOM 660 N N . VAL A 1 80 ? -5.126 -4.220 4.790 1.00 93.50 80 VAL A N 1
ATOM 661 C CA . VAL A 1 80 ? -4.988 -5.050 5.980 1.00 93.50 80 VAL A CA 1
ATOM 662 C C . VAL A 1 80 ? -5.483 -6.444 5.647 1.00 93.50 80 VAL A C 1
ATOM 664 O O . VAL A 1 80 ? -6.655 -6.625 5.325 1.00 93.50 80 VAL A O 1
ATOM 667 N N . GLN A 1 81 ? -4.594 -7.427 5.772 1.00 90.81 81 GLN A N 1
ATOM 668 C CA . GLN A 1 81 ? -4.899 -8.826 5.491 1.00 90.81 81 GLN A CA 1
ATOM 669 C C . GLN A 1 81 ? -4.672 -9.717 6.714 1.00 90.81 81 GLN A C 1
ATOM 671 O O . GLN A 1 81 ? -3.633 -9.643 7.377 1.00 90.81 81 GLN A O 1
ATOM 676 N N . ALA A 1 82 ? -5.639 -10.583 7.001 1.00 89.25 82 ALA A N 1
ATOM 677 C CA . ALA A 1 82 ? -5.568 -11.657 7.991 1.00 89.25 82 ALA A CA 1
ATOM 678 C C . ALA A 1 82 ? -6.499 -12.805 7.564 1.00 89.25 82 ALA A C 1
ATOM 680 O O . ALA A 1 82 ? -7.204 -12.685 6.572 1.00 89.25 82 ALA A O 1
ATOM 681 N N . GLU A 1 83 ? -6.540 -13.899 8.328 1.00 82.62 83 GLU A N 1
ATOM 682 C CA . GLU A 1 83 ? -7.327 -15.106 8.002 1.00 82.62 83 GLU A CA 1
ATOM 683 C C . GLU A 1 83 ? -8.788 -14.825 7.595 1.00 82.62 83 GLU A C 1
ATOM 685 O O . GLU A 1 83 ? -9.303 -15.472 6.696 1.00 82.62 83 GLU A O 1
ATOM 690 N N . ASN A 1 84 ? -9.430 -13.821 8.202 1.00 85.50 84 ASN A N 1
ATOM 691 C CA . ASN A 1 84 ? -10.809 -13.413 7.899 1.00 85.50 84 ASN A CA 1
ATOM 692 C C . ASN A 1 84 ? -10.928 -11.901 7.643 1.00 85.50 84 ASN A C 1
ATOM 694 O O . ASN A 1 84 ? -11.933 -11.281 7.995 1.00 85.50 84 ASN A O 1
ATOM 698 N N . ILE A 1 85 ? -9.859 -11.275 7.148 1.00 91.12 85 ILE A N 1
ATOM 699 C CA . ILE A 1 85 ? -9.824 -9.835 6.882 1.00 91.12 85 ILE A CA 1
ATOM 700 C C . ILE A 1 85 ? -9.152 -9.614 5.538 1.00 91.12 85 ILE A C 1
ATOM 702 O O . ILE A 1 85 ? -7.998 -9.994 5.361 1.00 91.12 85 ILE A O 1
ATOM 706 N N . ASP A 1 86 ? -9.864 -8.936 4.651 1.00 92.88 86 ASP A N 1
ATOM 707 C CA . ASP A 1 86 ? -9.311 -8.301 3.463 1.00 92.88 86 ASP A CA 1
ATOM 708 C C . ASP A 1 86 ? -10.017 -6.953 3.324 1.00 92.88 86 ASP A C 1
ATOM 710 O O . ASP A 1 86 ? -11.227 -6.891 3.084 1.00 92.88 86 ASP A O 1
ATOM 714 N N . ALA A 1 87 ? -9.304 -5.880 3.659 1.00 95.12 87 ALA A N 1
ATOM 715 C CA . ALA A 1 87 ? -9.878 -4.545 3.762 1.00 95.12 87 ALA A CA 1
ATOM 716 C C . ALA A 1 87 ? -8.849 -3.461 3.447 1.00 95.12 87 ALA A C 1
ATOM 718 O O . ALA A 1 87 ? -7.667 -3.610 3.764 1.00 95.12 87 ALA A O 1
ATOM 719 N N . SER A 1 88 ? -9.319 -2.346 2.894 1.00 94.94 88 SER A N 1
ATOM 720 C CA . SER A 1 88 ? -8.500 -1.184 2.556 1.00 94.94 88 SER A CA 1
ATOM 721 C C . SER A 1 88 ? -8.903 0.050 3.361 1.00 94.94 88 SER A C 1
ATOM 723 O O . SER A 1 88 ? -10.077 0.259 3.674 1.00 94.94 88 SER A O 1
ATOM 725 N N . PHE A 1 89 ? -7.914 0.871 3.708 1.00 95.88 89 PHE A N 1
ATOM 726 C CA . PHE A 1 89 ? -8.071 2.038 4.571 1.00 95.88 89 PHE A CA 1
ATOM 727 C C . PHE A 1 89 ? -7.320 3.243 4.021 1.00 95.88 89 PHE A C 1
ATOM 729 O O . PHE A 1 89 ? -6.186 3.097 3.570 1.00 95.88 89 PHE A O 1
ATOM 736 N N . ALA A 1 90 ? -7.903 4.437 4.116 1.00 94.62 90 ALA A N 1
ATOM 737 C CA . ALA A 1 90 ? -7.228 5.663 3.705 1.00 94.62 90 ALA A CA 1
ATOM 738 C C . ALA A 1 90 ? -5.992 5.948 4.579 1.00 94.62 90 ALA A C 1
ATOM 740 O O . ALA A 1 90 ? -6.039 5.815 5.804 1.00 94.62 90 ALA A O 1
ATOM 741 N N . ILE A 1 91 ? -4.892 6.385 3.957 1.00 93.81 91 ILE A N 1
ATOM 742 C CA . ILE A 1 91 ? -3.668 6.812 4.664 1.00 93.81 91 ILE A CA 1
ATOM 743 C C . ILE A 1 91 ? -3.874 8.147 5.394 1.00 93.81 91 ILE A C 1
ATOM 745 O O . ILE A 1 91 ? -3.151 8.425 6.340 1.00 93.81 91 ILE A O 1
ATOM 749 N N . GLU A 1 92 ? -4.848 8.963 4.982 1.00 93.94 92 GLU A N 1
ATOM 750 C CA . GLU A 1 92 ? -5.133 10.272 5.587 1.00 93.94 92 GLU A CA 1
ATOM 751 C C . GLU A 1 92 ? -5.642 10.150 7.032 1.00 93.94 92 GLU A C 1
ATOM 753 O O . GLU A 1 92 ? -5.117 10.784 7.953 1.00 93.94 92 GLU A O 1
ATOM 758 N N . ASP A 1 93 ? -6.649 9.302 7.243 1.00 94.56 93 ASP A N 1
ATOM 759 C CA . ASP A 1 93 ? -7.438 9.268 8.477 1.00 94.56 93 ASP A CA 1
ATOM 760 C C . ASP A 1 93 ? -7.785 7.850 8.966 1.00 94.56 93 ASP A C 1
ATOM 762 O O . ASP A 1 93 ? -8.471 7.695 9.979 1.00 94.56 93 ASP A O 1
ATOM 766 N N . CYS A 1 94 ? -7.304 6.803 8.285 1.00 96.25 94 CYS A N 1
ATOM 767 C CA . CYS A 1 94 ? -7.643 5.407 8.572 1.00 96.25 94 CYS A CA 1
ATOM 768 C C . CYS A 1 94 ? -9.156 5.106 8.457 1.00 96.25 94 CYS A C 1
ATOM 770 O O . CYS A 1 94 ? -9.683 4.194 9.108 1.00 96.25 94 CYS A O 1
ATOM 772 N N . SER A 1 95 ? -9.883 5.858 7.625 1.00 95.81 95 SER A N 1
ATOM 773 C CA . SER A 1 95 ? -11.249 5.509 7.228 1.00 95.81 95 SER A CA 1
ATOM 774 C C . SER A 1 95 ? -11.259 4.209 6.417 1.00 95.81 95 SER A C 1
ATOM 776 O O . SER A 1 95 ? -10.365 3.955 5.612 1.00 95.81 95 SER A O 1
ATOM 778 N N . LEU A 1 96 ? -12.253 3.350 6.665 1.00 95.94 96 LEU A N 1
ATOM 779 C CA . LEU A 1 96 ? -12.442 2.103 5.918 1.00 95.94 96 LEU A CA 1
ATOM 780 C C . LEU A 1 96 ? -12.999 2.439 4.531 1.00 95.94 96 LEU A C 1
ATOM 782 O O . LEU A 1 96 ? -14.061 3.051 4.439 1.00 95.94 96 LEU A O 1
ATOM 786 N N . LEU A 1 97 ? -12.302 2.017 3.479 1.00 93.62 97 LEU A N 1
ATOM 787 C CA . LEU A 1 97 ? -12.688 2.258 2.088 1.00 93.62 97 LEU A CA 1
ATOM 788 C C . LEU A 1 97 ? -13.419 1.056 1.485 1.00 93.62 97 LEU A C 1
ATOM 790 O O . LEU A 1 97 ? -14.433 1.226 0.812 1.00 93.62 97 LEU A O 1
ATOM 794 N N . ALA A 1 98 ? -12.925 -0.159 1.737 1.00 94.44 98 ALA A N 1
ATOM 795 C CA . ALA A 1 98 ? -13.540 -1.396 1.265 1.00 94.44 98 ALA A CA 1
ATOM 796 C C . ALA A 1 98 ? -13.234 -2.580 2.193 1.00 94.44 98 ALA A C 1
ATOM 798 O O . ALA A 1 98 ? -12.253 -2.566 2.938 1.00 94.44 98 ALA A O 1
ATOM 799 N N . GLY A 1 99 ? -14.061 -3.625 2.108 1.00 94.19 99 GLY A N 1
ATOM 800 C CA . GLY A 1 99 ? -13.926 -4.853 2.892 1.00 94.19 99 GLY A CA 1
ATOM 801 C C . GLY A 1 99 ? -14.741 -4.853 4.185 1.00 94.19 99 GLY A C 1
ATOM 802 O O . GLY A 1 99 ? -15.460 -3.904 4.500 1.00 94.19 99 GLY A O 1
ATOM 803 N N . ASN A 1 100 ? -14.646 -5.948 4.941 1.00 92.06 100 ASN A N 1
ATOM 804 C CA . ASN A 1 100 ? -15.371 -6.126 6.197 1.00 92.06 100 ASN A CA 1
ATOM 805 C C . ASN A 1 100 ? -14.401 -6.411 7.344 1.00 92.06 100 ASN A C 1
ATOM 807 O O . ASN A 1 100 ? -13.562 -7.307 7.262 1.00 92.06 100 ASN A O 1
ATOM 811 N N . VAL A 1 101 ? -14.536 -5.660 8.438 1.00 93.88 101 VAL A N 1
ATOM 812 C CA . VAL A 1 101 ? -13.652 -5.768 9.603 1.00 93.88 101 VAL A CA 1
ATOM 813 C C . VAL A 1 101 ? -14.479 -5.711 10.876 1.00 93.88 101 VAL A C 1
ATOM 815 O O . VAL A 1 101 ? -15.304 -4.820 11.063 1.00 93.88 101 VAL A O 1
ATOM 818 N N . SER A 1 102 ? -14.235 -6.644 11.797 1.00 94.00 102 SER A N 1
ATOM 819 C CA . SER A 1 102 ? -14.894 -6.623 13.102 1.00 94.00 102 SER A CA 1
ATOM 820 C C . SER A 1 102 ? -14.511 -5.374 13.903 1.00 94.00 102 SER A C 1
ATOM 822 O O . SER A 1 102 ? -13.375 -4.896 13.839 1.00 94.00 102 SER A O 1
ATOM 824 N N . ALA A 1 103 ? -15.421 -4.887 14.751 1.00 93.44 103 ALA A N 1
ATOM 825 C CA . ALA A 1 103 ? -15.162 -3.724 15.604 1.00 93.44 103 ALA A CA 1
ATOM 826 C C . ALA A 1 103 ? -13.899 -3.889 16.475 1.00 93.44 103 ALA A C 1
ATOM 828 O O . ALA A 1 103 ? -13.181 -2.924 16.738 1.00 93.44 103 ALA A O 1
ATOM 829 N N . ALA A 1 104 ? -13.594 -5.118 16.905 1.00 92.56 104 ALA A N 1
ATOM 830 C CA . ALA A 1 104 ? -12.390 -5.416 17.675 1.00 92.56 104 ALA A CA 1
ATOM 831 C C . ALA A 1 104 ? -11.103 -5.223 16.861 1.00 92.56 104 ALA A C 1
ATOM 833 O O . ALA A 1 104 ? -10.135 -4.667 17.379 1.00 92.56 104 ALA A O 1
ATOM 834 N N . ASN A 1 105 ? -11.080 -5.659 15.600 1.00 93.62 105 ASN A N 1
ATOM 835 C CA . ASN A 1 105 ? -9.917 -5.481 14.734 1.00 93.62 105 ASN A CA 1
ATOM 836 C C . ASN A 1 105 ? -9.800 -4.040 14.238 1.00 93.62 105 ASN A C 1
ATOM 838 O O . ASN A 1 105 ? -8.691 -3.516 14.209 1.00 93.62 105 ASN A O 1
ATOM 842 N N . LEU A 1 106 ? -10.920 -3.354 13.993 1.00 94.88 106 LEU A N 1
ATOM 843 C CA . LEU A 1 106 ? -10.917 -1.933 13.648 1.00 94.88 106 LEU A CA 1
ATOM 844 C C . LEU A 1 106 ? -10.234 -1.083 14.733 1.00 94.88 106 LEU A C 1
ATOM 846 O O . LEU A 1 106 ? -9.419 -0.220 14.420 1.00 94.88 106 LEU A O 1
ATOM 850 N N . ARG A 1 107 ? -10.486 -1.373 16.020 1.00 93.88 107 ARG A N 1
ATOM 851 C CA . ARG A 1 107 ? -9.783 -0.705 17.133 1.00 93.88 107 ARG A CA 1
ATOM 852 C C . ARG A 1 107 ? -8.273 -0.946 17.108 1.00 93.88 107 ARG A C 1
ATOM 854 O O . ARG A 1 107 ? -7.515 -0.014 17.350 1.00 93.88 107 ARG A O 1
ATOM 861 N N . LYS A 1 108 ? -7.832 -2.173 16.810 1.00 93.25 108 LYS A N 1
ATOM 862 C CA . LYS A 1 108 ? -6.398 -2.506 16.713 1.00 93.25 108 LYS A CA 1
ATOM 863 C C . LYS A 1 108 ? -5.731 -1.767 15.556 1.00 93.25 108 LYS A C 1
ATOM 865 O O . LYS A 1 108 ? -4.642 -1.242 15.741 1.00 93.25 108 LYS A O 1
ATOM 870 N N . ILE A 1 109 ? -6.392 -1.714 14.399 1.00 95.06 109 ILE A N 1
ATOM 871 C CA . ILE A 1 109 ? -5.890 -1.024 13.204 1.00 95.06 109 ILE A CA 1
ATOM 872 C C . ILE A 1 109 ? -5.738 0.468 13.496 1.00 95.06 109 ILE A C 1
ATOM 874 O O . ILE A 1 109 ? -4.663 1.015 13.280 1.00 95.06 109 ILE A O 1
ATOM 878 N N . ARG A 1 110 ? -6.760 1.103 14.086 1.00 95.62 110 ARG A N 1
ATOM 879 C CA . ARG A 1 110 ? -6.704 2.522 14.476 1.00 95.62 110 ARG A CA 1
ATOM 880 C C . ARG A 1 110 ? -5.617 2.810 15.509 1.00 95.62 110 ARG A C 1
ATOM 882 O O . ARG A 1 110 ? -4.947 3.829 15.412 1.00 95.62 110 ARG A O 1
ATOM 889 N N . TYR A 1 111 ? -5.433 1.915 16.481 1.00 94.31 111 TYR A N 1
ATOM 890 C CA . TYR A 1 111 ? -4.360 2.045 17.465 1.00 94.31 111 TYR A CA 1
ATOM 891 C C . TYR A 1 111 ? -2.974 1.948 16.820 1.00 94.31 111 TYR A C 1
ATOM 893 O O . TYR A 1 111 ? -2.111 2.755 17.122 1.00 94.31 111 TYR A O 1
ATOM 901 N N . TRP A 1 112 ? -2.758 0.983 15.926 1.00 94.56 112 TRP A N 1
ATOM 902 C CA . TRP A 1 112 ? -1.490 0.855 15.205 1.00 94.56 112 TRP A CA 1
ATOM 903 C C . TRP A 1 112 ? -1.239 2.054 14.278 1.00 94.56 112 TRP A C 1
ATOM 905 O O . TRP A 1 112 ? -0.123 2.561 14.198 1.00 94.56 112 TRP A O 1
ATOM 915 N N . TYR A 1 113 ? -2.284 2.544 13.612 1.00 96.12 113 TYR A N 1
ATOM 916 C CA . TYR A 1 113 ? -2.199 3.653 12.668 1.00 96.12 113 TYR A CA 1
ATOM 917 C C . TYR A 1 113 ? -1.644 4.943 13.295 1.00 96.12 113 TYR A C 1
ATOM 919 O O . TYR A 1 113 ? -0.865 5.638 12.646 1.00 96.12 113 TYR A O 1
ATOM 927 N N . THR A 1 114 ? -1.973 5.241 14.559 1.00 92.94 114 THR A N 1
ATOM 928 C CA . THR A 1 114 ? -1.567 6.499 15.216 1.00 92.94 114 THR A CA 1
ATOM 929 C C . THR A 1 114 ? -0.050 6.685 15.278 1.00 92.94 114 THR A C 1
ATOM 931 O O . THR A 1 114 ? 0.428 7.804 15.118 1.00 92.94 114 THR A O 1
ATOM 934 N N . SER A 1 115 ? 0.714 5.604 15.462 1.00 90.38 115 SER A N 1
ATOM 935 C CA . SER A 1 115 ? 2.182 5.629 15.443 1.00 90.38 115 SER A CA 1
ATOM 936 C C . SER A 1 115 ? 2.777 5.331 14.066 1.00 90.38 115 SER A C 1
ATOM 938 O O . SER A 1 115 ? 3.935 5.654 13.816 1.00 90.38 115 SER A O 1
ATOM 940 N N . SER A 1 116 ? 2.010 4.697 13.177 1.00 92.19 116 SER A N 1
ATOM 941 C CA . SER A 1 116 ? 2.520 4.131 11.922 1.00 92.19 116 SER A CA 1
ATOM 942 C C . SER A 1 116 ? 2.224 4.978 10.684 1.00 92.19 116 SER A C 1
ATOM 944 O O . SER A 1 116 ? 2.760 4.673 9.617 1.00 92.19 116 SER A O 1
ATOM 946 N N . LYS A 1 117 ? 1.428 6.053 10.802 1.00 92.62 117 LYS A N 1
ATOM 947 C CA . LYS A 1 117 ? 1.141 6.981 9.693 1.00 92.62 117 LYS A CA 1
ATOM 948 C C . LYS A 1 117 ? 2.416 7.454 8.971 1.00 92.62 117 LYS A C 1
ATOM 950 O O . LYS A 1 117 ? 2.455 7.303 7.756 1.00 92.62 117 LYS A O 1
ATOM 955 N N . PRO A 1 118 ? 3.499 7.907 9.640 1.00 90.44 118 PRO A N 1
ATOM 956 C CA . PRO A 1 118 ? 4.710 8.339 8.930 1.00 90.44 118 PRO A CA 1
ATOM 957 C C . PRO A 1 118 ? 5.328 7.241 8.052 1.00 90.44 118 PRO A C 1
ATOM 959 O O . PRO A 1 118 ? 5.690 7.495 6.907 1.00 90.44 118 PRO A O 1
ATOM 962 N N . LYS A 1 119 ? 5.362 5.999 8.553 1.00 86.38 119 LYS A N 1
ATOM 963 C CA . LYS A 1 119 ? 5.878 4.837 7.817 1.00 86.38 119 LYS A CA 1
ATOM 964 C C . LYS A 1 119 ? 5.006 4.490 6.609 1.00 86.38 119 LYS A C 1
ATOM 966 O O . LYS A 1 119 ? 5.521 4.129 5.557 1.00 86.38 119 LYS A O 1
ATOM 971 N N . LEU A 1 120 ? 3.683 4.603 6.744 1.00 89.38 120 LEU A N 1
ATOM 972 C CA . LEU A 1 120 ? 2.756 4.419 5.624 1.00 89.38 120 LEU A CA 1
ATOM 973 C C . LEU A 1 120 ? 3.026 5.426 4.508 1.00 89.38 120 LEU A C 1
ATOM 975 O O . LEU A 1 120 ? 3.042 5.038 3.347 1.00 89.38 120 LEU A O 1
ATOM 979 N N . ILE A 1 121 ? 3.266 6.690 4.859 1.00 88.44 121 ILE A N 1
ATOM 980 C CA . ILE A 1 121 ? 3.568 7.757 3.899 1.00 88.44 121 ILE A CA 1
ATOM 981 C C . ILE A 1 121 ? 4.900 7.487 3.193 1.00 88.44 121 ILE A C 1
ATOM 983 O O . ILE A 1 121 ? 4.972 7.564 1.970 1.00 88.44 121 ILE A O 1
ATOM 987 N N . GLU A 1 122 ? 5.937 7.125 3.948 1.00 81.75 122 GLU A N 1
ATOM 988 C CA . GLU A 1 122 ? 7.256 6.784 3.405 1.00 81.75 122 GLU A CA 1
ATOM 989 C C . GLU A 1 122 ? 7.182 5.617 2.410 1.00 81.75 122 GLU A C 1
ATOM 991 O O . GLU A 1 122 ? 7.680 5.713 1.286 1.00 81.75 122 GLU A O 1
ATOM 996 N N . VAL A 1 123 ? 6.516 4.523 2.790 1.00 80.75 123 VAL A N 1
ATOM 997 C CA . VAL A 1 123 ? 6.363 3.351 1.916 1.00 80.75 123 VAL A CA 1
ATOM 998 C C . VAL A 1 123 ? 5.442 3.663 0.738 1.00 80.75 123 VAL A C 1
ATOM 1000 O O . VAL A 1 123 ? 5.709 3.230 -0.379 1.00 80.75 123 VAL A O 1
ATOM 1003 N N . TRP A 1 124 ? 4.375 4.438 0.940 1.00 84.19 124 TRP A N 1
ATOM 1004 C CA . TRP A 1 124 ? 3.512 4.879 -0.154 1.00 84.19 124 TRP A CA 1
ATOM 1005 C C . TRP A 1 124 ? 4.323 5.638 -1.202 1.00 84.19 124 TRP A C 1
ATOM 1007 O O . TRP A 1 124 ? 4.330 5.229 -2.363 1.00 84.19 124 TRP A O 1
ATOM 1017 N N . ASN A 1 125 ? 5.055 6.669 -0.776 1.00 79.81 125 ASN A N 1
ATOM 1018 C CA . ASN A 1 125 ? 5.829 7.548 -1.650 1.00 79.81 125 ASN A CA 1
ATOM 1019 C C . ASN A 1 125 ? 6.975 6.805 -2.348 1.00 79.81 125 ASN A C 1
ATOM 1021 O O . ASN A 1 125 ? 7.129 6.952 -3.555 1.00 79.81 125 ASN A O 1
ATOM 1025 N N . SER A 1 126 ? 7.721 5.957 -1.634 1.00 72.12 126 SER A N 1
ATOM 1026 C CA . SER A 1 126 ? 8.843 5.198 -2.218 1.00 72.12 126 SER A CA 1
ATOM 1027 C C . SER A 1 126 ? 8.410 4.080 -3.169 1.00 72.12 126 SER A C 1
ATOM 1029 O O . SER A 1 126 ? 9.206 3.618 -3.977 1.00 72.12 126 SER A O 1
ATOM 1031 N N . THR A 1 127 ? 7.150 3.642 -3.104 1.00 70.94 127 THR A N 1
ATOM 1032 C CA . THR A 1 127 ? 6.624 2.571 -3.969 1.00 70.94 127 THR A CA 1
ATOM 1033 C C . THR A 1 127 ? 5.772 3.093 -5.114 1.00 70.94 127 THR A C 1
ATOM 1035 O O . THR A 1 127 ? 5.283 2.295 -5.919 1.00 70.94 127 THR A O 1
ATOM 1038 N N . ARG A 1 128 ? 5.539 4.411 -5.194 1.00 71.88 128 ARG A N 1
ATOM 1039 C CA . ARG A 1 128 ? 4.776 4.974 -6.306 1.00 71.88 128 ARG A CA 1
ATOM 1040 C C . ARG A 1 128 ? 5.612 4.883 -7.579 1.00 71.88 128 ARG A C 1
ATOM 1042 O O . ARG A 1 128 ? 6.714 5.424 -7.619 1.00 71.88 128 ARG A O 1
ATOM 1049 N N . PRO A 1 129 ? 5.084 4.271 -8.652 1.00 58.47 129 PRO A N 1
ATOM 1050 C CA . PRO A 1 129 ? 5.680 4.478 -9.957 1.00 58.47 129 PRO A CA 1
ATOM 1051 C C . PRO A 1 129 ? 5.582 5.971 -10.282 1.00 58.47 129 PRO A C 1
ATOM 1053 O O . PRO A 1 129 ? 4.624 6.644 -9.887 1.00 58.47 129 PRO A O 1
ATOM 1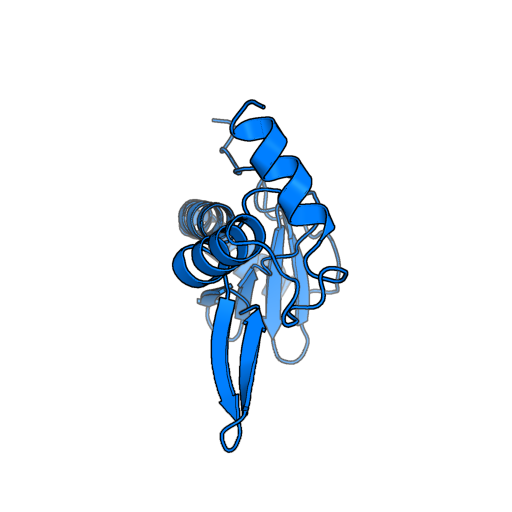056 N N . THR A 1 130 ? 6.545 6.497 -11.031 1.00 51.72 130 THR A N 1
ATOM 1057 C CA . THR A 1 130 ? 6.675 7.934 -11.314 1.00 51.72 130 THR A CA 1
ATOM 1058 C C . THR A 1 130 ? 5.447 8.549 -12.038 1.00 51.72 130 THR A C 1
ATOM 1060 O O . THR A 1 130 ? 5.481 9.719 -12.392 1.00 51.72 130 THR A O 1
ATOM 1063 N N . ASN A 1 131 ? 4.394 7.784 -12.393 1.00 49.47 131 ASN A N 1
ATOM 1064 C CA . ASN A 1 131 ? 3.139 8.213 -13.060 1.00 49.47 131 ASN A CA 1
ATOM 1065 C C . ASN A 1 131 ? 1.900 7.953 -12.201 1.00 49.47 131 ASN A C 1
ATOM 1067 O O . ASN A 1 131 ? 0.786 7.856 -12.725 1.00 49.47 131 ASN A O 1
ATOM 1071 N N . CYS A 1 132 ? 2.066 7.748 -10.901 1.00 53.84 132 CYS A N 1
ATOM 1072 C CA . CYS A 1 132 ? 0.907 7.597 -10.051 1.00 53.84 132 CYS A CA 1
ATOM 1073 C C . CYS A 1 132 ? 0.060 8.878 -10.142 1.00 53.84 132 CYS A C 1
ATOM 1075 O O . CYS A 1 132 ? 0.507 9.941 -9.724 1.00 53.84 132 CYS A O 1
ATOM 1077 N N . VAL A 1 133 ? -1.170 8.765 -10.659 1.00 54.81 133 VAL A N 1
ATOM 1078 C CA . VAL A 1 133 ? -2.142 9.877 -10.780 1.00 54.81 133 VAL A CA 1
ATOM 1079 C C . VAL A 1 133 ? -2.430 10.532 -9.421 1.00 54.81 133 VAL A C 1
ATOM 1081 O O . VAL A 1 133 ? -2.909 11.657 -9.344 1.00 54.81 133 VAL A O 1
ATOM 1084 N N . VAL A 1 134 ? -2.135 9.806 -8.340 1.00 60.88 134 VAL A N 1
ATOM 1085 C CA . VAL A 1 134 ? -2.301 10.228 -6.948 1.00 60.88 134 VAL A CA 1
ATOM 1086 C C . VAL A 1 134 ? -1.111 11.047 -6.435 1.00 60.88 134 VAL A C 1
ATOM 1088 O O . VAL A 1 134 ? -1.282 11.838 -5.515 1.00 60.88 134 VAL A O 1
ATOM 1091 N N . GLY A 1 135 ? 0.076 10.877 -7.029 1.00 64.88 135 GLY A N 1
ATOM 1092 C CA . GLY A 1 135 ? 1.314 11.523 -6.596 1.00 64.88 135 GLY A CA 1
ATOM 1093 C C . GLY A 1 135 ? 1.797 11.102 -5.202 1.00 64.88 135 GLY A C 1
ATOM 1094 O O . GLY A 1 135 ? 1.308 10.138 -4.600 1.00 64.88 135 GLY A O 1
ATOM 1095 N N . GLU A 1 136 ? 2.792 11.836 -4.701 1.00 69.62 136 GLU A N 1
ATOM 1096 C CA . GLU A 1 136 ? 3.238 11.737 -3.310 1.00 69.62 136 GLU A CA 1
ATOM 1097 C C . GLU A 1 136 ? 2.107 12.130 -2.359 1.00 69.62 136 GLU A C 1
ATOM 1099 O O . GLU A 1 136 ? 1.444 13.155 -2.537 1.00 69.62 136 GLU A O 1
ATOM 1104 N N . PHE A 1 137 ? 1.938 11.365 -1.287 1.00 78.06 137 PHE A N 1
ATOM 1105 C CA . PHE A 1 137 ? 1.111 11.794 -0.177 1.00 78.06 137 PHE A CA 1
ATOM 1106 C C . PHE A 1 137 ? 1.908 12.731 0.733 1.00 78.06 137 PHE A C 1
ATOM 1108 O O . PHE A 1 137 ? 2.997 12.392 1.208 1.00 78.06 137 PHE A O 1
ATOM 1115 N N . ARG A 1 138 ? 1.339 13.910 0.997 1.00 81.19 138 ARG A N 1
ATOM 1116 C CA . ARG A 1 138 ? 1.860 14.901 1.942 1.00 81.19 138 ARG A CA 1
ATOM 1117 C C . ARG A 1 138 ? 0.794 15.166 2.986 1.00 81.19 138 ARG A C 1
ATOM 1119 O O . ARG A 1 138 ? -0.312 15.571 2.639 1.00 81.19 138 ARG A O 1
ATOM 1126 N N . ASP A 1 139 ? 1.140 14.929 4.246 1.00 76.12 139 ASP A N 1
ATOM 1127 C CA . ASP A 1 139 ? 0.222 15.157 5.355 1.00 76.12 139 ASP A CA 1
ATOM 1128 C C . ASP A 1 139 ? -0.152 16.644 5.422 1.00 76.12 139 ASP A C 1
ATOM 1130 O O . ASP A 1 139 ? 0.730 17.514 5.426 1.00 76.12 139 ASP A O 1
ATOM 1134 N N . LYS A 1 140 ? -1.452 16.945 5.447 1.00 66.19 140 LYS A N 1
ATOM 1135 C CA . LYS A 1 140 ? -1.940 18.312 5.633 1.00 66.19 140 LYS A CA 1
ATOM 1136 C C . LYS A 1 140 ? -1.880 18.615 7.126 1.00 66.19 140 LYS A C 1
ATOM 1138 O O . LYS A 1 140 ? -2.827 18.336 7.853 1.00 66.19 140 LYS A O 1
ATOM 1143 N N . LYS A 1 141 ? -0.727 19.111 7.579 1.00 50.88 141 LYS A N 1
ATOM 1144 C CA . LYS A 1 141 ? -0.593 19.684 8.925 1.00 50.88 141 LYS A CA 1
ATOM 1145 C C . LYS A 1 141 ? -1.589 20.814 9.156 1.00 50.88 141 LYS A C 1
ATOM 1147 O O . LYS A 1 141 ? -1.808 21.600 8.207 1.00 50.88 141 LYS A O 1
#